Protein AF-A0A6C0I3V5-F1 (afdb_monomer)

Foldseek 3Di:
DDDDDDDDDDDDDDDDDPVPPPPPPPDDPPPPPPPPPLLPDDPDALVNLVVSVVVVVVVCVVPVDDDPSSVVSNVVSVVRVPPDDPPPPDD

Sequence (91 aa):
MSTEQDNITLTTAEEQPI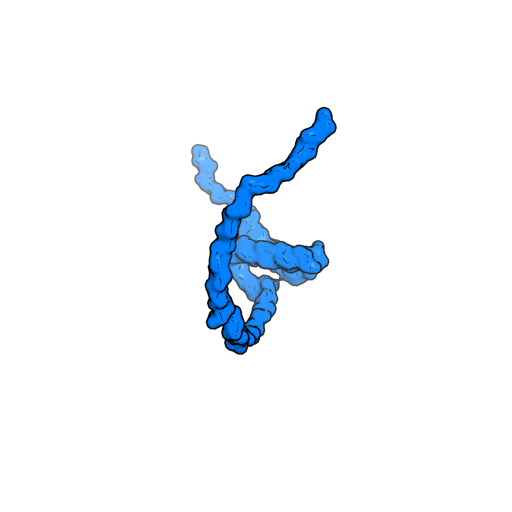NGLFAPPSNEETNPTTEVKLTEIPVTNENMALNLMVSFLNVAQRRGAFSFDESAKIWECLQKFIKTPSAANTV

Secondary structure (DSSP, 8-state):
------------------TTS----------------GGGS---SHHHHHHHHHHHHHHHHHHSS--HHHHHHHHHHHHHHHS---S----

Radius of gyration: 29.19 Å; Cα contacts (8 Å, |Δi|>4): 33; chains: 1; bounding box: 82×63×32 Å

Structure (mmCIF, N/CA/C/O backbone):
data_AF-A0A6C0I3V5-F1
#
_entry.id   AF-A0A6C0I3V5-F1
#
loop_
_atom_site.group_PDB
_atom_site.id
_atom_site.type_symbol
_atom_site.label_atom_id
_atom_site.label_alt_id
_atom_site.label_comp_id
_atom_site.label_asym_id
_atom_site.label_entity_id
_atom_site.label_seq_id
_atom_site.pdbx_PDB_ins_code
_atom_site.Cartn_x
_atom_site.Cartn_y
_atom_site.Cartn_z
_atom_site.occupancy
_atom_site.B_iso_or_equiv
_atom_site.auth_seq_id
_atom_site.auth_comp_id
_atom_site.auth_asym_id
_atom_site.auth_atom_id
_atom_site.pdbx_PDB_model_num
ATOM 1 N N . MET A 1 1 ? 53.404 51.709 5.115 1.00 50.66 1 MET A N 1
ATOM 2 C CA . MET A 1 1 ? 52.470 50.600 4.834 1.00 50.66 1 MET A CA 1
ATOM 3 C C . MET A 1 1 ? 53.294 49.331 4.767 1.00 50.66 1 MET A C 1
ATOM 5 O O . MET A 1 1 ? 54.080 49.238 3.841 1.00 50.66 1 MET A O 1
ATOM 9 N N . SER A 1 2 ? 53.183 48.472 5.782 1.00 43.38 2 SER A N 1
ATOM 10 C CA . SER A 1 2 ? 53.450 47.024 5.759 1.00 43.38 2 SER A CA 1
ATOM 11 C C . SER A 1 2 ? 53.100 46.486 7.145 1.00 43.38 2 SER A C 1
ATOM 13 O O . SER A 1 2 ? 53.702 46.892 8.137 1.00 43.38 2 SER A O 1
ATOM 15 N N . THR A 1 3 ? 52.063 45.663 7.204 1.00 58.25 3 THR A N 1
ATOM 16 C CA . THR A 1 3 ? 51.767 44.748 8.310 1.00 58.25 3 THR A CA 1
ATOM 17 C C . THR A 1 3 ? 52.573 43.461 8.122 1.00 58.25 3 THR A C 1
ATOM 19 O O . THR A 1 3 ? 52.974 43.187 6.993 1.00 58.25 3 THR A O 1
ATOM 22 N N . GLU A 1 4 ? 52.779 42.723 9.219 1.00 53.78 4 GLU A N 1
ATOM 23 C CA . GLU A 1 4 ? 52.894 41.251 9.357 1.00 53.78 4 GLU A CA 1
ATOM 24 C C . GLU A 1 4 ? 54.040 40.813 10.296 1.00 53.78 4 GLU A C 1
ATOM 26 O O . GLU A 1 4 ? 55.114 41.413 10.313 1.00 53.78 4 GLU A O 1
ATOM 31 N N . GLN A 1 5 ? 53.767 39.707 11.000 1.00 50.03 5 GLN A N 1
ATOM 32 C CA . GLN A 1 5 ? 54.650 38.762 11.697 1.00 50.03 5 GLN A CA 1
ATOM 33 C C . GLN A 1 5 ? 54.769 38.805 13.230 1.00 50.03 5 GLN A C 1
ATOM 35 O O . GLN A 1 5 ? 55.768 39.210 13.818 1.00 50.03 5 GLN A O 1
ATOM 40 N N . ASP A 1 6 ? 53.688 38.326 13.859 1.00 53.62 6 ASP A N 1
ATOM 41 C CA . ASP A 1 6 ? 53.572 36.980 14.460 1.00 53.62 6 ASP A CA 1
ATOM 42 C C . ASP A 1 6 ? 54.718 36.447 15.331 1.00 53.62 6 ASP A C 1
ATOM 44 O O . ASP A 1 6 ? 55.724 35.946 14.831 1.00 53.62 6 ASP A O 1
ATOM 48 N N . ASN A 1 7 ? 54.467 36.385 16.644 1.00 43.81 7 ASN A N 1
ATOM 49 C CA . ASN A 1 7 ? 54.957 35.302 17.498 1.00 43.81 7 ASN A CA 1
ATOM 50 C C . ASN A 1 7 ? 54.169 35.233 18.819 1.00 43.81 7 ASN A C 1
ATOM 52 O O . ASN A 1 7 ? 54.312 36.118 19.656 1.00 43.81 7 ASN A O 1
ATOM 56 N N . ILE A 1 8 ? 53.396 34.162 19.020 1.00 49.53 8 ILE A N 1
ATOM 57 C CA . ILE A 1 8 ? 53.479 33.325 20.230 1.00 49.53 8 ILE A CA 1
ATOM 58 C C . ILE A 1 8 ? 52.836 31.965 19.943 1.00 49.53 8 ILE A C 1
ATOM 60 O O . ILE A 1 8 ? 51.618 31.799 19.927 1.00 49.53 8 ILE A O 1
ATOM 64 N N . THR A 1 9 ? 53.700 30.983 19.729 1.00 45.06 9 THR A N 1
ATOM 65 C CA . THR A 1 9 ? 53.398 29.553 19.752 1.00 45.06 9 THR A CA 1
ATOM 66 C C . THR A 1 9 ? 52.826 29.152 21.114 1.00 45.06 9 THR A C 1
ATOM 68 O O . THR A 1 9 ? 53.539 29.198 22.115 1.00 45.06 9 THR A O 1
ATOM 71 N N . LEU A 1 10 ? 51.571 28.694 21.160 1.00 50.22 10 LEU A N 1
ATOM 72 C CA . LEU A 1 10 ? 51.118 27.768 22.199 1.00 50.22 10 LEU A CA 1
ATOM 73 C C . LEU A 1 10 ? 50.943 26.381 21.584 1.00 50.22 10 LEU A C 1
ATOM 75 O O . LEU A 1 10 ? 49.986 26.088 20.871 1.00 50.22 10 LEU A O 1
ATOM 79 N N . THR A 1 11 ? 51.939 25.556 21.891 1.00 54.53 11 THR A N 1
ATOM 80 C CA . THR A 1 11 ? 51.970 24.100 21.819 1.00 54.53 11 THR A CA 1
ATOM 81 C C . THR A 1 11 ? 50.616 23.496 22.190 1.00 54.53 11 THR A C 1
ATOM 83 O O . THR A 1 11 ? 50.187 23.560 23.341 1.00 54.53 11 THR A O 1
ATOM 86 N N . THR A 1 12 ? 49.946 22.912 21.197 1.00 52.25 12 THR A N 1
ATOM 87 C CA . THR A 1 12 ? 48.793 22.032 21.406 1.00 52.25 12 THR A CA 1
ATOM 88 C C . THR A 1 12 ? 49.283 20.660 21.866 1.00 52.25 12 THR A C 1
ATOM 90 O O . THR A 1 12 ? 50.350 20.201 21.462 1.00 52.25 12 THR A O 1
ATOM 93 N N . ALA A 1 13 ? 48.508 20.091 22.784 1.00 52.47 13 ALA A N 1
ATOM 94 C CA . ALA A 1 13 ? 48.828 18.992 23.675 1.00 52.47 13 ALA A CA 1
ATOM 95 C C . ALA A 1 13 ? 49.194 17.658 23.001 1.00 52.47 13 ALA A C 1
ATOM 97 O O . ALA A 1 13 ? 48.814 17.358 21.874 1.00 52.47 13 ALA A O 1
ATOM 98 N N . GLU A 1 14 ? 49.915 16.873 23.795 1.00 51.75 14 GLU A N 1
ATOM 99 C CA . GLU A 1 14 ? 50.403 15.512 23.605 1.00 51.75 14 GLU A CA 1
ATOM 100 C C . GLU A 1 14 ? 49.337 14.547 23.045 1.00 51.75 14 GLU A C 1
ATOM 102 O O . GLU A 1 14 ? 48.281 14.338 23.647 1.00 51.75 14 GLU A O 1
ATOM 107 N N . GLU A 1 15 ? 49.645 13.906 21.912 1.00 53.66 15 GLU A N 1
ATOM 108 C CA . GLU A 1 15 ? 48.896 12.758 21.395 1.00 53.66 15 GLU A CA 1
ATOM 109 C C . GLU A 1 15 ? 49.026 11.572 22.361 1.00 53.66 15 GLU A C 1
ATOM 111 O O . GLU A 1 15 ? 50.093 10.981 22.532 1.00 53.66 15 GLU A O 1
ATOM 116 N N . GLN A 1 16 ? 47.916 11.199 22.993 1.00 57.12 16 GLN A N 1
ATOM 117 C CA . GLN A 1 16 ? 47.784 9.902 23.649 1.00 57.12 16 GLN A CA 1
ATOM 118 C C . GLN A 1 16 ? 47.719 8.804 22.568 1.00 57.12 16 GLN A C 1
ATOM 120 O O . GLN A 1 16 ? 46.986 8.968 21.589 1.00 57.12 16 GLN A O 1
ATOM 125 N N . PRO A 1 17 ? 48.427 7.669 22.717 1.00 47.03 17 PRO A N 1
ATOM 126 C CA . PRO A 1 17 ? 48.398 6.608 21.721 1.00 47.03 17 PRO A CA 1
ATOM 127 C C . PRO A 1 17 ? 47.015 5.947 21.700 1.00 47.03 17 PRO A C 1
ATOM 129 O O . PRO A 1 17 ? 46.613 5.276 22.651 1.00 47.03 17 PRO A O 1
ATOM 132 N N . ILE A 1 18 ? 46.296 6.093 20.587 1.00 56.94 18 ILE A N 1
ATOM 133 C CA . ILE A 1 18 ? 45.013 5.428 20.304 1.00 56.94 18 ILE A CA 1
ATOM 134 C C . ILE A 1 18 ? 45.192 3.927 19.989 1.00 56.94 18 ILE A C 1
ATOM 136 O O . ILE A 1 18 ? 44.645 3.403 19.022 1.00 56.94 18 ILE A O 1
ATOM 140 N N . ASN A 1 19 ? 45.939 3.193 20.816 1.00 57.66 19 ASN A N 1
ATOM 141 C CA . ASN A 1 19 ? 46.133 1.745 20.681 1.00 57.66 19 ASN A CA 1
ATOM 142 C C . ASN A 1 19 ? 44.988 0.950 21.337 1.00 57.66 19 ASN A C 1
ATOM 144 O O . ASN A 1 19 ? 45.203 0.137 22.233 1.00 57.66 19 ASN A O 1
ATOM 148 N N . GLY A 1 20 ? 43.756 1.181 20.875 1.00 53.69 20 GLY A N 1
ATOM 149 C CA . GLY A 1 20 ? 42.583 0.442 21.359 1.00 53.69 20 GLY A CA 1
ATOM 150 C C . GLY A 1 20 ? 41.331 0.468 20.481 1.00 53.69 20 GLY A C 1
ATOM 151 O O . GLY A 1 20 ? 40.369 -0.212 20.816 1.00 53.69 20 GLY A O 1
ATOM 152 N N . LEU A 1 21 ? 41.308 1.206 19.364 1.00 52.75 21 LEU A N 1
ATOM 153 C CA . LEU A 1 21 ? 40.094 1.339 18.538 1.00 52.75 21 LEU A CA 1
ATOM 154 C C . LEU A 1 21 ? 40.023 0.396 17.325 1.00 52.75 21 LEU A C 1
ATOM 156 O O . LEU A 1 21 ? 39.041 0.441 16.591 1.00 52.75 21 LEU A O 1
ATOM 160 N N . PHE A 1 22 ? 41.015 -0.477 17.121 1.00 56.28 22 PHE A N 1
ATOM 161 C CA . PHE A 1 22 ? 40.995 -1.476 16.046 1.00 56.28 22 PHE A CA 1
ATOM 162 C C . PHE A 1 22 ? 40.956 -2.902 16.609 1.00 56.28 22 PHE A C 1
ATOM 164 O O . PHE A 1 22 ? 41.835 -3.723 16.357 1.00 56.28 22 PHE A O 1
ATOM 171 N N . ALA A 1 23 ? 39.924 -3.205 17.396 1.00 61.88 23 ALA A N 1
ATOM 172 C CA . ALA A 1 23 ? 39.420 -4.571 17.397 1.00 61.88 23 ALA A CA 1
ATOM 173 C C . ALA A 1 23 ? 38.638 -4.744 16.081 1.00 61.88 23 ALA A C 1
ATOM 175 O O . ALA A 1 23 ? 37.786 -3.900 15.792 1.00 61.88 23 ALA A O 1
ATOM 176 N N . PRO A 1 24 ? 38.912 -5.771 15.255 1.00 65.06 24 PRO A N 1
ATOM 177 C CA . PRO A 1 24 ? 38.056 -6.053 14.110 1.00 65.06 24 PRO A CA 1
ATOM 178 C C . PRO A 1 24 ? 36.630 -6.270 14.638 1.00 65.06 24 PRO A C 1
ATOM 180 O O . PRO A 1 24 ? 36.476 -7.000 15.626 1.00 65.06 24 PRO A O 1
ATOM 183 N N . PRO A 1 25 ? 35.592 -5.645 14.051 1.00 63.47 25 PRO A N 1
ATOM 184 C CA . PRO A 1 25 ? 34.228 -5.952 14.443 1.00 63.47 25 PRO A CA 1
ATOM 185 C C . PRO A 1 25 ? 34.021 -7.454 14.245 1.00 63.47 25 PRO A C 1
ATOM 187 O O . PRO A 1 25 ? 34.180 -8.002 13.154 1.00 63.47 25 PRO A O 1
ATOM 190 N N . SER A 1 26 ? 33.782 -8.124 15.369 1.00 57.69 26 SER A N 1
ATOM 191 C CA . SER A 1 26 ? 33.463 -9.540 15.438 1.00 57.69 26 SER A CA 1
ATOM 192 C C . SER A 1 26 ? 32.199 -9.786 14.626 1.00 57.69 26 SER A C 1
ATOM 194 O O . SER A 1 26 ? 31.233 -9.056 14.815 1.00 57.69 26 SER A O 1
ATOM 196 N N . ASN A 1 27 ? 32.252 -10.783 13.737 1.00 57.62 27 ASN A N 1
ATOM 197 C CA . ASN A 1 27 ? 31.150 -11.397 12.993 1.00 57.62 27 ASN A CA 1
ATOM 198 C C . ASN A 1 27 ? 29.786 -10.733 13.211 1.00 57.62 27 ASN A C 1
ATOM 200 O O . ASN A 1 27 ? 29.025 -11.130 14.093 1.00 57.62 27 ASN A O 1
ATOM 204 N N . GLU A 1 28 ? 29.465 -9.757 12.364 1.00 57.31 28 GLU A N 1
ATOM 205 C CA . GLU A 1 28 ? 28.076 -9.385 12.154 1.00 57.31 28 GLU A CA 1
ATOM 206 C C . GLU A 1 28 ? 27.382 -10.601 11.534 1.00 57.31 28 GLU A C 1
ATOM 208 O O . GLU A 1 28 ? 27.520 -10.889 10.342 1.00 57.31 28 GLU A O 1
ATOM 213 N N . GLU A 1 29 ? 26.661 -11.357 12.365 1.00 54.09 29 GLU A N 1
ATOM 214 C CA . GLU A 1 29 ? 25.541 -12.157 11.898 1.00 54.09 29 GLU A CA 1
ATOM 215 C C . GLU A 1 29 ? 24.633 -11.206 11.125 1.00 54.09 29 GLU A C 1
ATOM 217 O O . GLU A 1 29 ? 23.863 -10.426 11.690 1.00 54.09 29 GLU A O 1
ATOM 222 N N . THR A 1 30 ? 24.763 -11.263 9.803 1.00 52.53 30 THR A N 1
ATOM 223 C CA . THR A 1 30 ? 23.790 -10.763 8.847 1.00 52.53 30 THR A CA 1
ATOM 224 C C . THR A 1 30 ? 22.511 -11.533 9.12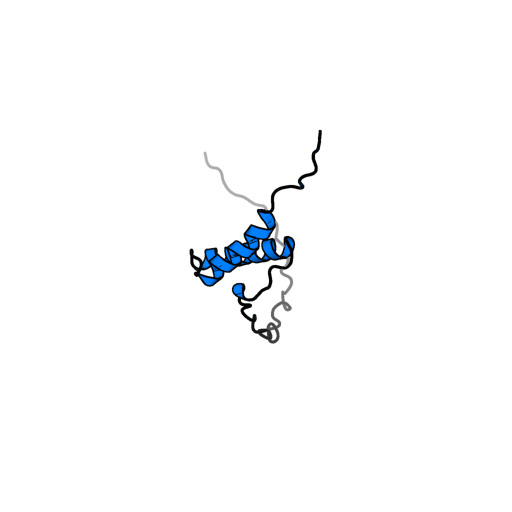4 1.00 52.53 30 THR A C 1
ATOM 226 O O . THR A 1 30 ? 22.226 -12.559 8.511 1.00 52.53 30 THR A O 1
ATOM 229 N N . ASN A 1 31 ? 21.748 -11.064 10.114 1.00 55.16 31 ASN A N 1
ATOM 230 C CA . ASN A 1 31 ? 20.366 -11.459 10.269 1.00 55.16 31 ASN A CA 1
ATOM 231 C C . ASN A 1 31 ? 19.733 -11.170 8.910 1.00 55.16 31 ASN A C 1
ATOM 233 O O . ASN A 1 31 ? 19.776 -10.010 8.480 1.00 55.16 31 ASN A O 1
ATOM 237 N N . PRO A 1 32 ? 19.218 -12.183 8.193 1.00 52.84 32 PRO A N 1
ATOM 238 C CA . PRO A 1 32 ? 18.510 -11.927 6.960 1.00 52.84 32 PRO A CA 1
ATOM 239 C C . PRO A 1 32 ? 17.368 -11.005 7.357 1.00 52.84 32 PRO A C 1
ATOM 241 O O . PRO A 1 32 ? 16.458 -11.407 8.088 1.00 52.84 32 PRO A O 1
ATOM 244 N N . THR A 1 33 ? 17.463 -9.738 6.952 1.00 55.81 33 THR A N 1
ATOM 245 C CA . THR A 1 33 ? 16.356 -8.798 7.035 1.00 55.81 33 THR A CA 1
ATOM 246 C C . THR A 1 33 ? 15.300 -9.429 6.164 1.00 55.81 33 THR A C 1
ATOM 248 O O . THR A 1 33 ? 15.350 -9.370 4.940 1.00 55.81 33 THR A O 1
ATOM 251 N N . THR A 1 34 ? 14.431 -10.195 6.817 1.00 57.38 34 THR A N 1
ATOM 252 C CA . THR A 1 34 ? 13.347 -10.897 6.165 1.00 57.38 34 THR A CA 1
ATOM 253 C C . THR A 1 34 ? 12.552 -9.774 5.545 1.00 57.38 34 THR A C 1
ATOM 255 O O . THR A 1 34 ? 12.044 -8.917 6.268 1.00 57.38 34 THR A O 1
ATOM 258 N N . GLU A 1 35 ? 12.597 -9.680 4.221 1.00 63.06 35 GLU A N 1
ATOM 259 C CA . GLU A 1 35 ? 11.955 -8.611 3.478 1.00 63.06 35 GLU A CA 1
ATOM 260 C C . GLU A 1 35 ? 10.453 -8.831 3.664 1.00 63.06 35 GLU A C 1
ATOM 262 O O . GLU A 1 35 ? 9.818 -9.611 2.958 1.00 63.06 35 GLU A O 1
ATOM 267 N N . VAL A 1 36 ? 9.907 -8.266 4.745 1.00 71.81 36 VAL A N 1
ATOM 268 C CA . VAL A 1 36 ? 8.517 -8.482 5.119 1.00 71.81 36 VAL A CA 1
ATOM 269 C C . VAL A 1 36 ? 7.692 -7.836 4.030 1.00 71.81 36 VAL A C 1
ATOM 271 O O . VAL A 1 36 ? 7.709 -6.615 3.848 1.00 71.81 36 VAL A O 1
ATOM 274 N N . LYS A 1 37 ? 6.966 -8.666 3.287 1.00 84.25 37 LYS A N 1
ATOM 275 C CA . LYS A 1 37 ? 6.099 -8.188 2.228 1.00 84.25 37 LYS A CA 1
ATOM 276 C C . LYS A 1 37 ? 4.981 -7.368 2.865 1.00 84.25 37 LYS A C 1
ATOM 278 O O . LYS A 1 37 ? 4.063 -7.908 3.477 1.00 84.25 37 LYS A O 1
ATOM 283 N N . LEU A 1 38 ? 5.053 -6.046 2.713 1.00 86.62 38 LEU A N 1
ATOM 284 C CA . LEU A 1 38 ? 4.104 -5.107 3.325 1.00 86.62 38 LEU A CA 1
ATOM 285 C C . LEU A 1 38 ? 2.642 -5.402 2.936 1.00 86.62 38 LEU A C 1
ATOM 287 O O . LEU A 1 38 ? 1.723 -5.068 3.677 1.00 86.62 38 LEU A O 1
ATOM 291 N N . THR A 1 39 ? 2.419 -6.070 1.799 1.00 89.19 39 THR A N 1
ATOM 292 C CA . THR A 1 39 ? 1.094 -6.489 1.316 1.00 89.19 39 THR A CA 1
ATOM 293 C C . THR A 1 39 ? 0.468 -7.637 2.113 1.00 89.19 39 THR A C 1
ATOM 295 O O . THR A 1 39 ? -0.727 -7.875 1.977 1.00 89.19 39 THR A O 1
ATOM 298 N N . GLU A 1 40 ? 1.236 -8.375 2.912 1.00 90.38 40 GLU A N 1
ATOM 299 C CA . GLU A 1 40 ? 0.735 -9.517 3.695 1.00 90.38 40 GLU A CA 1
ATOM 300 C C . GLU A 1 40 ? 0.401 -9.133 5.139 1.00 90.38 40 GLU A C 1
ATOM 302 O O . GLU A 1 40 ? -0.260 -9.885 5.855 1.00 90.38 40 GLU A O 1
ATOM 307 N N . ILE A 1 41 ? 0.811 -7.937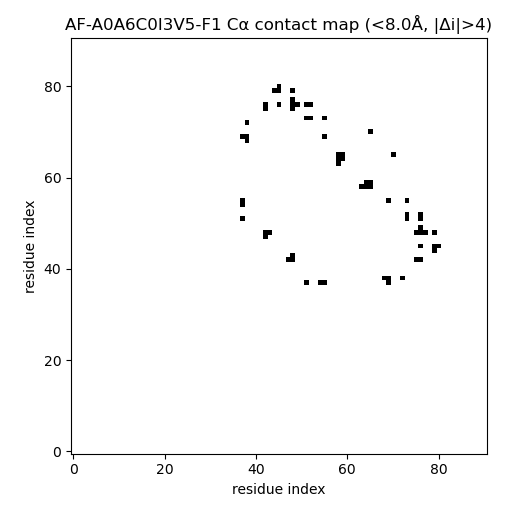 5.567 1.00 90.25 41 ILE A N 1
ATOM 308 C CA . ILE A 1 41 ? 0.585 -7.474 6.931 1.00 90.25 41 ILE A CA 1
ATOM 309 C C . ILE A 1 41 ? -0.895 -7.077 7.093 1.00 90.25 41 ILE A C 1
ATOM 311 O O . ILE A 1 41 ? -1.412 -6.256 6.324 1.00 90.25 41 ILE A O 1
ATOM 315 N N . PRO A 1 42 ? -1.608 -7.631 8.090 1.00 91.25 42 PRO A N 1
ATOM 316 C CA . PRO A 1 42 ? -3.010 -7.312 8.317 1.00 91.25 42 PRO A CA 1
ATOM 317 C C . PRO A 1 42 ? -3.185 -5.906 8.907 1.00 91.25 42 PRO A C 1
ATOM 319 O O . PRO A 1 42 ? -2.581 -5.544 9.918 1.00 91.25 42 PRO A O 1
ATOM 322 N N . VAL A 1 43 ? -4.096 -5.125 8.322 1.00 90.88 43 VAL A N 1
ATOM 323 C CA . VAL A 1 43 ? -4.431 -3.768 8.780 1.00 90.88 43 VAL A CA 1
ATOM 324 C C . VAL A 1 43 ? -5.513 -3.831 9.867 1.00 90.88 43 VAL A C 1
ATOM 326 O O . VAL A 1 43 ? -6.713 -3.672 9.618 1.00 90.88 43 VAL A O 1
ATOM 329 N N . THR A 1 44 ? -5.102 -4.104 11.104 1.00 92.06 44 THR A N 1
ATOM 330 C CA . THR A 1 44 ? -6.029 -4.315 12.231 1.00 92.06 44 THR A CA 1
ATOM 331 C C . THR A 1 44 ? -6.561 -3.003 12.807 1.00 92.06 44 THR A C 1
ATOM 333 O O . THR A 1 44 ? -7.777 -2.823 12.913 1.00 92.06 44 THR A O 1
ATOM 336 N N . ASN A 1 45 ? -5.673 -2.057 13.104 1.00 91.69 45 ASN A N 1
ATOM 337 C CA . ASN A 1 45 ? -5.980 -0.787 13.761 1.00 91.69 45 ASN A CA 1
ATOM 338 C C . ASN A 1 45 ? -5.383 0.415 13.002 1.00 91.69 45 ASN A C 1
ATOM 340 O O . ASN A 1 45 ? -4.625 0.250 12.046 1.00 91.69 45 ASN A O 1
ATOM 344 N N . GLU A 1 46 ? -5.750 1.625 13.422 1.00 92.12 46 GLU A N 1
ATOM 345 C CA . GLU A 1 46 ? -5.282 2.884 12.820 1.00 92.12 46 GLU A CA 1
ATOM 346 C C . GLU A 1 46 ? -3.764 3.060 12.962 1.00 92.12 46 GLU A C 1
ATOM 348 O O . GLU A 1 46 ? -3.091 3.407 11.997 1.00 92.12 46 GLU A O 1
ATOM 353 N N . ASN A 1 47 ? -3.191 2.731 14.121 1.00 93.62 47 ASN A N 1
ATOM 354 C CA . ASN A 1 47 ? -1.744 2.833 14.343 1.00 93.62 47 ASN A CA 1
ATOM 355 C C . ASN A 1 47 ? -0.944 1.929 13.389 1.00 93.62 47 ASN A C 1
ATOM 357 O O . ASN A 1 47 ? 0.082 2.330 12.846 1.00 93.62 47 ASN A O 1
ATOM 361 N N . MET A 1 48 ? -1.434 0.716 13.142 1.00 94.12 48 MET A N 1
ATOM 362 C CA . MET A 1 48 ? -0.852 -0.229 12.197 1.00 94.12 48 MET A CA 1
ATOM 363 C C . MET A 1 48 ? -0.978 0.298 10.770 1.00 94.12 48 MET A C 1
ATOM 365 O O . MET A 1 48 ? 0.004 0.304 10.036 1.00 94.12 48 MET A O 1
ATOM 369 N N . ALA A 1 49 ? -2.159 0.800 10.396 1.00 94.25 49 ALA A N 1
ATOM 370 C CA . ALA A 1 49 ? -2.379 1.423 9.096 1.00 94.25 49 ALA A CA 1
ATOM 371 C C . ALA A 1 49 ? -1.401 2.583 8.849 1.00 94.25 49 ALA A C 1
ATOM 373 O O . ALA A 1 49 ? -0.813 2.672 7.774 1.00 94.25 49 ALA A O 1
ATOM 374 N N . LEU A 1 50 ? -1.170 3.430 9.857 1.00 94.81 50 LEU A N 1
ATOM 375 C CA . LEU A 1 50 ? -0.204 4.525 9.786 1.00 94.81 50 LEU A CA 1
ATOM 376 C C . LEU A 1 50 ? 1.225 4.016 9.573 1.00 94.81 50 LEU A C 1
ATOM 378 O O . LEU A 1 50 ? 1.911 4.469 8.658 1.00 94.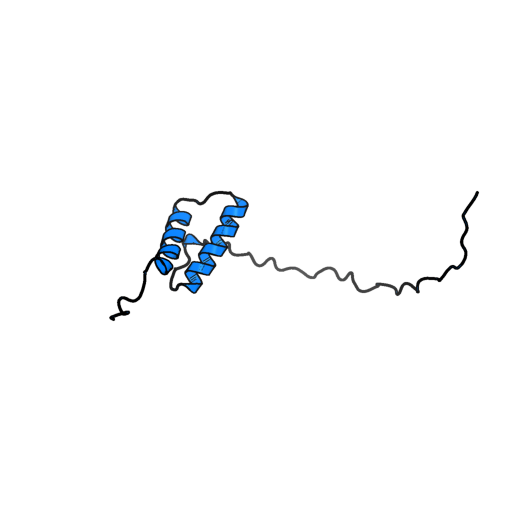81 50 LEU A O 1
ATOM 382 N N . ASN A 1 51 ? 1.655 3.042 10.374 1.00 93.94 51 ASN A N 1
ATOM 383 C CA . ASN A 1 51 ? 2.994 2.463 10.264 1.00 93.94 51 ASN A CA 1
ATOM 384 C C . ASN A 1 51 ? 3.226 1.793 8.898 1.00 93.94 51 ASN A C 1
ATOM 386 O O . ASN A 1 51 ? 4.307 1.929 8.317 1.00 93.94 51 ASN A O 1
ATOM 390 N N . LEU A 1 52 ? 2.210 1.121 8.345 1.00 93.94 52 LEU A N 1
ATOM 391 C CA . LEU A 1 52 ? 2.277 0.575 6.989 1.00 93.94 52 LEU A CA 1
A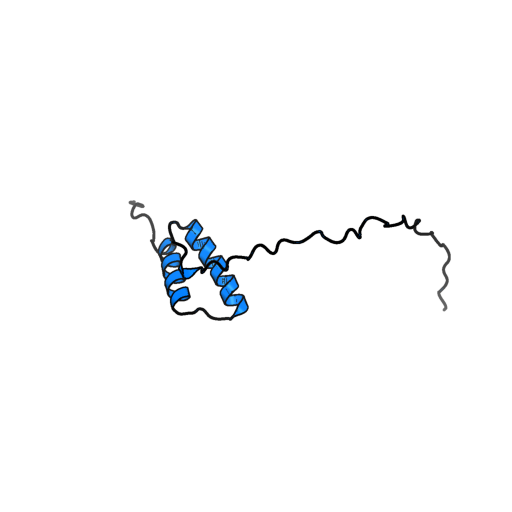TOM 392 C C . LEU A 1 52 ? 2.390 1.679 5.939 1.00 93.94 52 LEU A C 1
ATOM 394 O O . LEU A 1 52 ? 3.216 1.561 5.039 1.00 93.94 52 LEU A O 1
ATOM 398 N N . MET A 1 53 ? 1.603 2.752 6.043 1.00 94.50 53 MET A N 1
ATOM 399 C CA . MET A 1 53 ? 1.679 3.867 5.094 1.00 94.50 53 MET A CA 1
ATOM 400 C C . MET A 1 53 ? 3.077 4.492 5.076 1.00 94.50 53 MET A C 1
ATOM 402 O O . MET A 1 53 ? 3.634 4.690 4.000 1.00 94.50 53 MET A O 1
ATOM 406 N N . VAL A 1 54 ? 3.692 4.711 6.244 1.00 93.38 54 VAL A N 1
ATOM 407 C CA . VAL A 1 54 ? 5.082 5.195 6.335 1.00 93.38 54 VAL A CA 1
ATOM 408 C C . VAL A 1 54 ? 6.060 4.200 5.702 1.00 93.38 54 VAL A C 1
ATOM 410 O O . VAL A 1 54 ? 6.968 4.594 4.973 1.00 93.38 54 VAL A O 1
ATOM 413 N N . SER A 1 55 ? 5.846 2.900 5.907 1.00 92.50 55 SER A N 1
ATOM 414 C CA . SER A 1 55 ? 6.667 1.857 5.281 1.00 92.50 55 SER A CA 1
ATOM 415 C C . SER A 1 55 ? 6.544 1.866 3.752 1.00 92.50 55 SER A C 1
ATOM 417 O O . SER A 1 55 ? 7.551 1.751 3.053 1.00 92.50 55 SER A O 1
ATOM 419 N N . PHE A 1 56 ? 5.342 2.089 3.213 1.00 93.62 56 PHE A N 1
ATOM 420 C CA . PHE A 1 56 ? 5.134 2.270 1.776 1.00 93.62 56 PHE A CA 1
ATOM 421 C C . PHE A 1 56 ? 5.797 3.549 1.243 1.00 93.62 56 PHE A C 1
ATOM 423 O O . PHE A 1 56 ? 6.311 3.533 0.129 1.00 93.62 56 PHE A O 1
ATOM 430 N N . LEU A 1 57 ? 5.908 4.634 2.016 1.00 93.44 57 LEU A N 1
ATOM 431 C CA . LEU A 1 57 ? 6.663 5.817 1.569 1.00 93.44 57 LEU A CA 1
ATOM 432 C C . LEU A 1 57 ? 8.142 5.498 1.300 1.00 93.44 57 LEU A C 1
ATOM 434 O O . LEU A 1 57 ? 8.695 5.966 0.306 1.00 93.44 57 LEU A O 1
ATOM 438 N N . ASN A 1 58 ? 8.760 4.633 2.107 1.00 90.94 58 ASN A N 1
ATOM 439 C CA . ASN A 1 58 ? 10.131 4.172 1.854 1.00 90.94 58 ASN A CA 1
ATOM 440 C C . ASN A 1 58 ? 10.236 3.357 0.555 1.00 90.94 58 ASN A C 1
ATOM 442 O O . ASN A 1 58 ? 11.249 3.413 -0.145 1.00 90.94 58 ASN A O 1
ATOM 446 N N . VAL A 1 59 ? 9.178 2.619 0.203 1.00 90.81 59 VAL A N 1
ATOM 447 C CA . VAL A 1 59 ? 9.081 1.928 -1.087 1.00 90.81 59 VAL A CA 1
ATOM 448 C C . VAL A 1 59 ? 9.019 2.946 -2.227 1.00 90.81 59 VAL A C 1
ATOM 450 O O . VAL A 1 59 ? 9.814 2.864 -3.164 1.00 90.81 59 VAL A O 1
ATOM 453 N N . ALA A 1 60 ? 8.148 3.950 -2.122 1.00 90.88 60 ALA A N 1
ATOM 454 C CA . ALA A 1 60 ? 8.039 5.014 -3.117 1.00 90.88 60 ALA A CA 1
ATOM 455 C C . ALA A 1 60 ? 9.347 5.796 -3.286 1.00 90.88 60 ALA A C 1
ATOM 457 O O . ALA A 1 60 ? 9.704 6.134 -4.406 1.00 90.88 60 ALA A O 1
ATOM 458 N N . GLN A 1 61 ? 10.110 6.027 -2.217 1.00 91.94 61 GLN A N 1
ATOM 459 C CA . GLN A 1 61 ? 11.403 6.708 -2.315 1.00 91.94 61 GLN A CA 1
ATOM 460 C C . GLN A 1 61 ? 12.390 5.964 -3.228 1.00 91.94 61 GLN A C 1
ATOM 462 O O . GLN A 1 61 ? 13.152 6.595 -3.956 1.00 91.94 61 GLN A O 1
ATOM 467 N N . ARG A 1 62 ? 12.389 4.626 -3.201 1.00 89.75 62 ARG A N 1
ATOM 468 C CA . ARG A 1 62 ? 13.347 3.812 -3.966 1.00 89.75 62 ARG A CA 1
ATOM 469 C C . ARG A 1 62 ? 12.964 3.652 -5.434 1.00 89.75 62 ARG A C 1
ATOM 471 O O . ARG A 1 62 ? 13.846 3.623 -6.283 1.00 89.75 62 ARG A O 1
ATOM 478 N N . ARG A 1 63 ? 11.669 3.505 -5.728 1.00 91.12 63 ARG A N 1
ATOM 479 C CA . ARG A 1 63 ? 11.169 3.162 -7.077 1.00 91.12 63 ARG A CA 1
ATOM 480 C C . ARG A 1 63 ? 10.223 4.191 -7.702 1.00 91.12 63 ARG A C 1
ATOM 482 O O . ARG A 1 63 ? 9.880 4.059 -8.868 1.00 91.12 63 ARG A O 1
ATOM 489 N N . GLY A 1 64 ? 9.782 5.197 -6.956 1.00 90.56 64 GLY A N 1
ATOM 490 C CA . GLY A 1 64 ? 8.900 6.275 -7.423 1.00 90.56 64 GLY A CA 1
ATOM 491 C C . GLY A 1 64 ? 7.439 5.882 -7.672 1.00 90.56 64 GLY A C 1
ATOM 492 O O . GLY A 1 64 ? 6.620 6.759 -7.927 1.00 90.56 64 GLY A O 1
ATOM 493 N N . ALA A 1 65 ? 7.092 4.595 -7.603 1.00 92.00 65 ALA A N 1
ATOM 494 C CA . ALA A 1 65 ? 5.753 4.091 -7.893 1.00 92.00 65 ALA A CA 1
ATOM 495 C C . ALA A 1 65 ? 5.399 2.865 -7.041 1.00 92.00 65 ALA A C 1
ATOM 497 O O . ALA A 1 65 ? 6.281 2.143 -6.569 1.00 92.00 65 ALA A O 1
ATOM 498 N N . PHE A 1 66 ? 4.098 2.616 -6.893 1.00 93.62 66 PHE A N 1
ATOM 499 C CA . PHE A 1 66 ? 3.547 1.427 -6.246 1.00 93.62 66 PHE A CA 1
ATOM 500 C C . PHE A 1 66 ? 3.067 0.419 -7.289 1.00 93.62 66 PHE A C 1
ATOM 502 O O . PHE A 1 66 ? 2.530 0.790 -8.332 1.00 93.62 66 PHE A O 1
ATOM 509 N N . SER A 1 67 ? 3.226 -0.865 -6.991 1.00 92.56 67 SER A N 1
ATOM 510 C CA . SER A 1 67 ? 2.537 -1.937 -7.707 1.00 92.56 67 SER A CA 1
ATOM 511 C C . SER A 1 67 ? 1.037 -1.942 -7.381 1.00 92.56 67 SER A C 1
ATOM 513 O O . SER A 1 67 ? 0.562 -1.257 -6.466 1.00 92.56 67 SER A O 1
ATOM 515 N N . PHE A 1 68 ? 0.274 -2.730 -8.138 1.00 93.38 68 PHE A N 1
ATOM 516 C CA . PHE A 1 68 ? -1.168 -2.860 -7.942 1.00 93.38 68 PHE A CA 1
ATOM 517 C C . PHE A 1 68 ? -1.517 -3.398 -6.543 1.00 93.38 68 PHE A C 1
ATOM 519 O O . PHE A 1 68 ? -2.330 -2.798 -5.841 1.00 93.38 68 PHE A O 1
ATOM 526 N N . ASP A 1 69 ? -0.836 -4.459 -6.103 1.00 94.12 69 ASP A N 1
ATOM 527 C CA . ASP A 1 69 ? -1.062 -5.085 -4.793 1.00 94.12 69 ASP A CA 1
ATOM 528 C C . ASP A 1 69 ? -0.738 -4.131 -3.630 1.00 94.12 69 ASP A C 1
ATOM 530 O O . ASP A 1 69 ? -1.461 -4.069 -2.634 1.00 94.12 69 ASP A O 1
ATOM 534 N N . GLU A 1 70 ? 0.334 -3.342 -3.763 1.00 93.44 70 GLU A N 1
ATOM 535 C CA . GLU A 1 70 ? 0.718 -2.329 -2.771 1.00 93.44 70 GLU A CA 1
ATOM 536 C C . GLU A 1 70 ? -0.332 -1.215 -2.698 1.00 93.44 70 GLU A C 1
ATOM 538 O O . GLU A 1 70 ? -0.745 -0.819 -1.610 1.00 93.44 70 GLU A O 1
ATOM 543 N N . SER A 1 71 ? -0.834 -0.764 -3.851 1.00 94.44 71 SER A N 1
ATOM 544 C CA . SER A 1 71 ? -1.884 0.260 -3.929 1.00 94.44 71 SER A CA 1
ATOM 545 C C . SER A 1 71 ? -3.194 -0.209 -3.283 1.00 94.44 71 SER A C 1
ATOM 547 O O . SER A 1 71 ? -3.824 0.551 -2.544 1.00 94.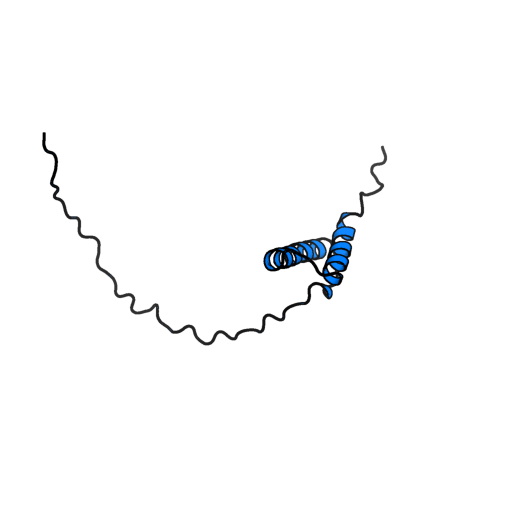44 71 SER A O 1
ATOM 549 N N . ALA A 1 72 ? -3.579 -1.473 -3.494 1.00 94.50 72 ALA A N 1
ATOM 550 C CA . ALA A 1 72 ? -4.738 -2.079 -2.838 1.00 94.50 72 ALA A CA 1
ATOM 551 C C . ALA A 1 72 ? -4.578 -2.097 -1.307 1.00 94.50 72 ALA A C 1
ATOM 553 O O . ALA A 1 72 ? -5.503 -1.733 -0.576 1.00 94.50 72 ALA A O 1
ATOM 554 N N . LYS A 1 73 ? -3.381 -2.434 -0.809 1.00 94.44 73 LYS A N 1
ATOM 555 C CA . LYS A 1 73 ? -3.095 -2.426 0.632 1.00 94.44 73 LYS A CA 1
ATOM 556 C C . LYS A 1 73 ? -3.097 -1.015 1.228 1.00 94.44 73 LYS A C 1
ATOM 558 O O . LYS A 1 73 ? -3.615 -0.812 2.326 1.00 94.44 73 LYS A O 1
ATOM 563 N N . ILE A 1 74 ? -2.564 -0.026 0.508 1.00 94.88 74 ILE A N 1
ATOM 564 C CA . ILE A 1 74 ? -2.611 1.388 0.914 1.00 94.88 74 ILE A CA 1
ATOM 565 C C . ILE A 1 74 ? -4.068 1.859 1.048 1.00 94.88 74 ILE A C 1
ATOM 567 O O . ILE A 1 74 ? -4.398 2.558 2.006 1.00 94.88 74 ILE A O 1
ATOM 571 N N . TRP A 1 75 ? -4.966 1.425 0.157 1.00 94.31 75 TRP A N 1
ATOM 572 C CA . TRP A 1 75 ? -6.395 1.737 0.257 1.00 94.31 75 TRP A CA 1
ATOM 573 C C . TRP A 1 75 ? -7.053 1.148 1.516 1.00 94.31 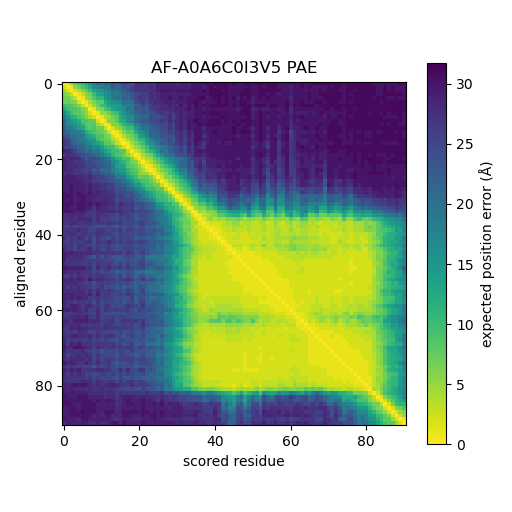75 TRP A C 1
ATOM 575 O O . TRP A 1 75 ? -7.841 1.831 2.170 1.00 94.31 75 TRP A O 1
ATOM 585 N N . GLU A 1 76 ? -6.713 -0.083 1.913 1.00 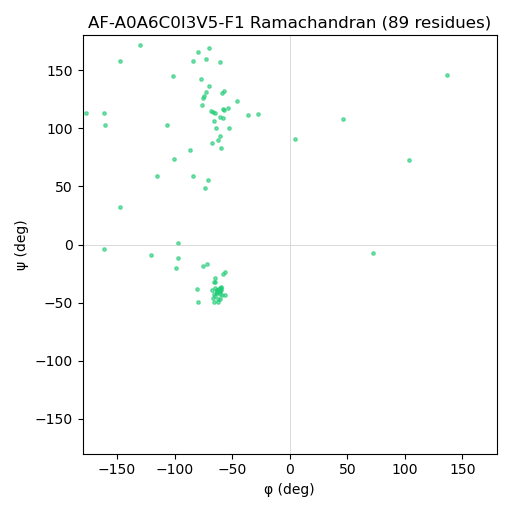93.12 76 GLU A N 1
ATOM 586 C CA . GLU A 1 76 ? -7.168 -0.657 3.192 1.00 93.12 76 GLU A CA 1
ATOM 587 C C . GLU A 1 76 ? -6.688 0.167 4.397 1.00 93.12 76 GLU A C 1
ATOM 589 O O . GLU A 1 76 ? -7.450 0.379 5.344 1.00 93.12 76 GLU A O 1
ATOM 594 N N . CYS A 1 77 ? -5.442 0.655 4.354 1.00 94.19 77 CYS A N 1
ATOM 595 C CA . CYS A 1 77 ? -4.893 1.532 5.389 1.00 94.19 77 CYS A CA 1
ATOM 596 C C . CYS A 1 77 ? -5.677 2.844 5.463 1.00 94.19 77 CYS A C 1
ATOM 598 O O . CYS A 1 77 ? -6.104 3.250 6.543 1.00 94.19 77 CYS A O 1
ATOM 600 N N . LEU A 1 78 ? -5.933 3.470 4.314 1.00 93.19 78 LEU A N 1
ATOM 601 C CA . LEU A 1 78 ? -6.635 4.746 4.231 1.00 93.19 78 LEU A CA 1
ATOM 602 C C . LEU A 1 78 ? -8.091 4.646 4.711 1.00 93.19 78 LEU A C 1
ATOM 604 O O . LEU A 1 78 ? -8.579 5.535 5.409 1.00 93.19 78 LEU A O 1
ATOM 608 N N . GLN A 1 79 ? -8.775 3.537 4.419 1.00 92.44 79 GLN A N 1
ATOM 609 C CA . GLN A 1 79 ? -10.146 3.294 4.882 1.00 92.44 79 GLN A CA 1
ATOM 610 C C . GLN A 1 79 ? -10.298 3.332 6.411 1.00 92.44 79 GLN A C 1
ATOM 612 O O . GLN A 1 79 ? -11.389 3.637 6.897 1.00 92.44 79 GLN A O 1
ATOM 617 N N . LYS A 1 80 ? -9.235 3.062 7.184 1.00 90.38 80 LYS A N 1
ATOM 618 C CA . LYS A 1 80 ? -9.269 3.194 8.651 1.00 90.38 80 LYS A CA 1
ATOM 619 C C . LYS A 1 80 ? -9.462 4.643 9.099 1.00 90.38 80 LYS A C 1
ATOM 621 O O . LYS A 1 80 ? -10.094 4.858 10.121 1.00 90.38 80 LYS A O 1
ATOM 626 N N . PHE A 1 81 ? -9.004 5.608 8.304 1.00 89.62 81 PHE A N 1
ATOM 627 C CA . PHE A 1 81 ? -9.081 7.040 8.606 1.00 89.62 81 PHE A CA 1
ATOM 628 C C . PHE A 1 81 ? -10.252 7.746 7.914 1.00 89.62 81 PHE A C 1
ATOM 630 O O . PHE A 1 81 ? -10.671 8.813 8.348 1.00 89.62 81 PHE A O 1
ATOM 637 N N . ILE A 1 82 ? -10.803 7.159 6.843 1.00 88.38 82 ILE A N 1
ATOM 638 C CA . ILE A 1 82 ? -11.937 7.736 6.102 1.00 88.38 82 ILE A CA 1
ATOM 639 C C . ILE A 1 82 ? -13.268 7.568 6.848 1.00 88.38 82 ILE A C 1
ATOM 641 O O . ILE A 1 82 ? -14.206 8.308 6.556 1.00 88.38 82 ILE A O 1
ATOM 645 N N . LYS A 1 83 ? -13.386 6.656 7.827 1.00 69.81 83 LYS A N 1
ATOM 646 C CA . LYS A 1 83 ? -14.597 6.539 8.661 1.00 69.81 83 LYS A CA 1
ATOM 647 C C . LYS A 1 83 ? -14.812 7.833 9.455 1.00 69.81 83 LYS A C 1
ATOM 649 O O . LYS A 1 83 ? -14.287 8.021 10.545 1.00 69.81 83 LYS A O 1
ATOM 654 N N . THR A 1 84 ? -15.560 8.740 8.839 1.00 60.38 84 THR A N 1
ATOM 655 C CA . THR A 1 84 ? -15.866 10.079 9.332 1.00 60.38 84 THR A CA 1
ATOM 656 C C . THR A 1 84 ? -16.985 10.001 10.374 1.00 60.38 84 THR A C 1
ATOM 658 O O . THR A 1 84 ? -17.658 8.978 10.511 1.00 60.38 84 THR A O 1
ATOM 661 N N . PRO A 1 85 ? -17.158 11.092 11.121 1.00 54.44 85 PRO A N 1
ATOM 662 C CA . PRO A 1 85 ? -17.100 11.143 12.567 1.00 54.44 85 PRO A CA 1
ATOM 663 C C . PRO A 1 85 ? -18.326 10.499 13.220 1.00 54.44 85 PRO A C 1
ATOM 665 O O . PRO A 1 85 ? -19.397 10.391 12.627 1.00 54.44 85 PRO A O 1
ATOM 668 N N . SER A 1 86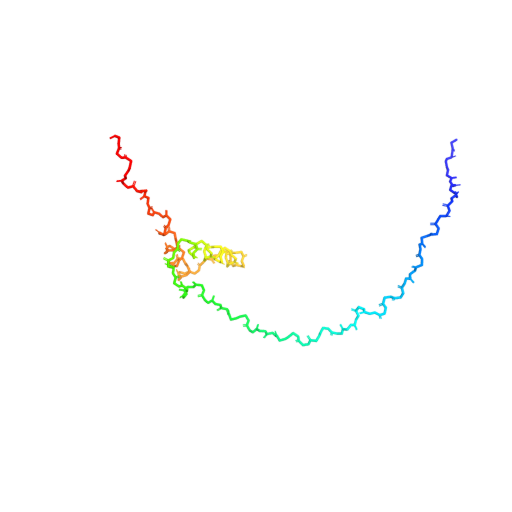 ? -18.164 10.128 14.487 1.00 52.66 86 SER A N 1
ATOM 669 C CA . SER A 1 86 ? -19.256 9.900 15.432 1.00 52.66 86 SER A CA 1
ATOM 670 C C . SER A 1 86 ? -20.507 10.725 15.090 1.00 52.66 86 SER A C 1
ATOM 672 O O . SER A 1 86 ? -20.506 11.954 15.193 1.00 52.66 86 SER A O 1
ATOM 674 N N . ALA A 1 87 ? -21.576 10.042 14.680 1.00 56.09 87 ALA A N 1
ATOM 675 C CA . ALA A 1 87 ? -22.910 10.602 14.510 1.00 56.09 87 ALA A CA 1
ATOM 676 C C . ALA A 1 87 ? -23.543 10.913 15.885 1.00 56.09 87 ALA A C 1
ATOM 678 O O . ALA A 1 87 ? -24.599 10.384 16.218 1.00 56.09 87 ALA A O 1
ATOM 679 N N . ALA A 1 88 ? -22.866 11.713 16.717 1.00 56.19 88 ALA A N 1
ATOM 680 C CA . ALA A 1 88 ? -23.286 12.015 18.087 1.00 56.19 88 ALA A CA 1
ATOM 681 C C . ALA A 1 88 ? -22.915 13.434 18.563 1.00 56.19 88 ALA A C 1
ATOM 683 O O . ALA A 1 88 ? -22.693 13.641 19.750 1.00 56.19 88 ALA A O 1
ATOM 684 N N . ASN A 1 89 ? -22.884 14.425 17.667 1.00 58.00 89 ASN A N 1
ATOM 685 C CA . ASN A 1 89 ? -23.086 15.822 18.069 1.00 58.00 89 ASN A CA 1
ATOM 686 C C . ASN A 1 89 ? -24.531 16.211 17.738 1.00 58.00 89 ASN A C 1
ATOM 688 O O . ASN A 1 89 ? -24.804 16.899 16.757 1.00 58.00 89 ASN A O 1
ATOM 692 N N . THR A 1 90 ? -25.465 15.692 18.533 1.00 52.78 90 THR A N 1
ATOM 693 C CA . THR A 1 90 ? -26.831 16.215 18.628 1.00 52.78 90 THR A CA 1
ATOM 694 C C . THR A 1 90 ? -26.802 17.497 19.453 1.00 52.78 90 THR A C 1
ATOM 696 O O . THR A 1 90 ? -26.347 17.481 20.596 1.00 52.78 90 THR A O 1
ATOM 699 N N . VAL A 1 91 ? -27.243 18.579 18.810 1.00 57.66 91 VAL A N 1
ATOM 700 C CA . VAL A 1 91 ? -27.588 19.887 19.389 1.00 57.66 91 VAL A CA 1
ATOM 701 C C . VAL A 1 91 ? -28.671 19.740 20.453 1.00 57.66 91 VAL A C 1
ATOM 703 O O . VAL A 1 91 ? -29.546 18.863 20.263 1.00 57.66 91 VAL A O 1
#

Solvent-accessible surface area (backbone atoms only — not comparable to full-atom values): 6349 Å² total; per-residue (Å²): 142,84,87,91,83,88,88,82,89,76,85,77,80,85,84,73,83,80,86,75,80,80,68,77,83,72,80,79,77,77,68,77,75,69,80,72,59,72,70,74,60,79,71,82,48,62,71,51,18,50,53,49,52,56,54,48,49,59,48,32,73,76,67,74,59,76,55,72,65,50,50,56,45,50,49,60,29,50,54,63,71,64,70,68,71,80,96,72,82,77,129

pLDDT: mean 73.93, std 18.93, range [43.38, 94.88]

Organism: NCBI:txid1070528

Nearest PDB structures (foldseek):
  5y8k-assembly1_B  TM=5.592E-01  e=5.287E+00  Mycobacterium tuberculosis H37Rv
  5mrc-assembly1_YY  TM=5.570E-01  e=6.834E+00  Saccharomyces cerevisiae

Mean predicted aligned error: 17.25 Å